Protein AF-A0A381T044-F1 (afdb_monomer_lite)

pLDDT: mean 95.8, std 3.79, range [79.25, 98.12]

Radius of gyration: 16.3 Å; chains: 1; bounding box: 42×14×38 Å

Organism: NCBI:txid408172

Sequence (34 aa):
MIKITNINVDDVRFPTSKDLTGSDAIHTDPDYSA

Foldseek 3Di:
DDDDPDDDDDWDWAQCQVVQPPADPVRRRDIDTD

Secondary structure (DSSP, 8-state):
------------EE-GGGGTTT--SS-SS--EE-

Structure (mmCIF, N/CA/C/O backbone):
data_AF-A0A381T044-F1
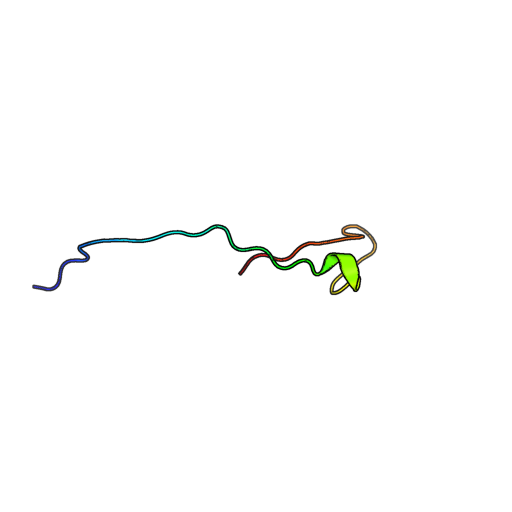#
_entry.id   AF-A0A381T044-F1
#
loop_
_atom_site.group_PDB
_atom_site.id
_atom_site.type_symbol
_atom_site.label_atom_id
_atom_site.label_alt_id
_atom_site.label_comp_id
_atom_site.label_asym_id
_atom_site.label_entity_id
_atom_site.label_seq_id
_atom_site.pdbx_PDB_ins_code
_atom_site.Cartn_x
_atom_site.Cartn_y
_atom_site.Cartn_z
_atom_site.occupancy
_atom_site.B_iso_or_equiv
_atom_site.auth_seq_id
_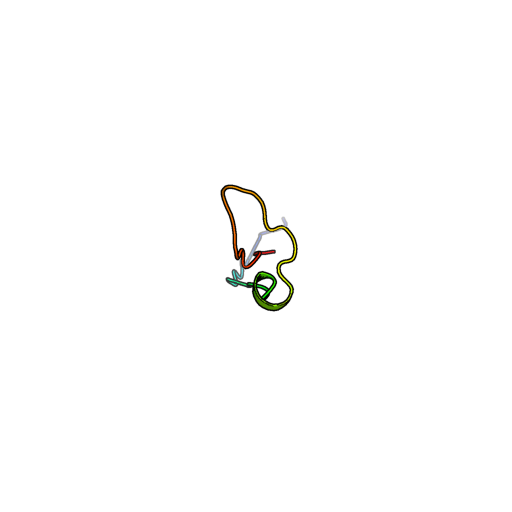atom_site.auth_comp_id
_atom_site.auth_asym_id
_atom_site.auth_atom_id
_atom_site.pdbx_PDB_model_num
ATOM 1 N N . MET A 1 1 ? -28.837 2.729 21.942 1.00 84.69 1 MET A N 1
ATOM 2 C CA . MET A 1 1 ? -27.361 2.732 22.046 1.00 84.69 1 MET A CA 1
ATOM 3 C C . MET A 1 1 ? -26.821 2.027 20.815 1.00 84.69 1 MET A C 1
ATOM 5 O O . MET A 1 1 ? -27.247 0.908 20.566 1.00 84.69 1 MET A O 1
ATOM 9 N N . ILE A 1 2 ? -25.972 2.678 20.021 1.00 91.12 2 ILE A N 1
ATOM 10 C CA . ILE A 1 2 ? -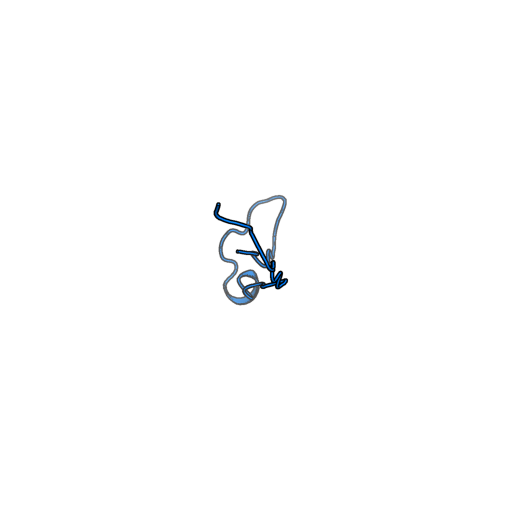25.340 2.036 18.859 1.00 91.12 2 ILE A CA 1
ATOM 11 C C . ILE A 1 2 ? -24.089 1.298 19.346 1.00 91.12 2 ILE A C 1
ATOM 13 O O . ILE A 1 2 ? -23.327 1.844 20.141 1.00 91.12 2 ILE A O 1
ATOM 17 N N . LYS A 1 3 ? -23.901 0.055 18.890 1.00 94.50 3 LYS A N 1
ATOM 18 C CA . LYS A 1 3 ? -22.691 -0.748 19.103 1.00 94.50 3 LYS A CA 1
ATOM 19 C C . LYS A 1 3 ? -22.123 -1.139 17.746 1.00 94.50 3 LYS A C 1
ATOM 21 O O . LYS A 1 3 ? -22.873 -1.580 16.881 1.00 94.50 3 LYS A O 1
ATOM 26 N N . ILE A 1 4 ? -20.809 -1.010 17.589 1.00 95.81 4 ILE A N 1
ATOM 27 C CA . ILE A 1 4 ? -20.091 -1.635 16.477 1.00 95.81 4 ILE A CA 1
ATOM 28 C C . ILE A 1 4 ? -20.083 -3.140 16.753 1.00 95.81 4 ILE A C 1
ATOM 30 O O . ILE A 1 4 ? -19.649 -3.567 17.822 1.00 95.81 4 ILE A O 1
ATOM 34 N N . THR A 1 5 ? -20.631 -3.928 15.832 1.00 97.38 5 THR A N 1
ATOM 35 C CA . THR A 1 5 ? -20.808 -5.379 15.996 1.00 97.38 5 THR A CA 1
ATOM 36 C C . THR A 1 5 ? -19.770 -6.198 15.243 1.00 97.38 5 THR A C 1
ATOM 38 O O . THR A 1 5 ? -19.594 -7.369 15.567 1.00 97.38 5 THR A O 1
ATOM 41 N N . ASN A 1 6 ? -19.088 -5.606 14.259 1.00 97.00 6 ASN A N 1
ATOM 42 C CA . ASN A 1 6 ? -18.037 -6.266 13.496 1.00 97.00 6 ASN A CA 1
ATOM 43 C C . ASN A 1 6 ? -17.120 -5.253 12.786 1.00 97.00 6 ASN A C 1
ATOM 45 O O . ASN A 1 6 ? -17.525 -4.114 12.545 1.00 97.00 6 ASN A O 1
ATOM 49 N N . ILE A 1 7 ? -15.914 -5.700 12.429 1.00 96.12 7 ILE A N 1
ATOM 50 C CA . ILE A 1 7 ? -14.951 -5.023 11.558 1.00 96.12 7 ILE A CA 1
ATOM 51 C C . ILE A 1 7 ? -14.368 -6.078 10.612 1.00 96.12 7 ILE A C 1
ATOM 53 O O . ILE A 1 7 ? -13.903 -7.118 11.071 1.00 96.12 7 ILE A O 1
ATOM 57 N N . ASN A 1 8 ? -14.362 -5.790 9.311 1.00 96.44 8 ASN A N 1
ATOM 58 C CA . ASN A 1 8 ? -13.660 -6.597 8.314 1.00 96.44 8 ASN A CA 1
ATOM 59 C C . ASN A 1 8 ? -12.409 -5.844 7.852 1.00 96.44 8 ASN A C 1
ATOM 61 O O . ASN A 1 8 ? -12.430 -4.613 7.780 1.00 96.44 8 ASN A O 1
ATOM 65 N N . VAL A 1 9 ? -11.340 -6.582 7.558 1.00 95.62 9 VAL A N 1
ATOM 66 C CA . VAL A 1 9 ? -10.062 -6.035 7.092 1.00 95.62 9 VAL A CA 1
ATOM 67 C C . VAL A 1 9 ? -9.569 -6.886 5.933 1.00 95.62 9 VAL A C 1
ATOM 69 O O . VAL A 1 9 ? -9.466 -8.102 6.078 1.00 95.62 9 VAL A O 1
ATOM 72 N N . ASP A 1 10 ? -9.222 -6.230 4.832 1.00 96.44 10 ASP A N 1
ATOM 73 C CA . ASP A 1 10 ? -8.669 -6.853 3.634 1.00 96.44 10 ASP A CA 1
ATOM 74 C C . ASP A 1 10 ? -7.320 -6.190 3.300 1.00 96.44 10 ASP A C 1
ATOM 76 O O . ASP A 1 10 ? -7.201 -4.968 3.379 1.00 96.44 10 ASP A O 1
ATOM 80 N N . ASP A 1 11 ? -6.301 -6.980 2.935 1.00 96.25 11 ASP A N 1
ATOM 81 C CA . ASP A 1 11 ? -5.054 -6.459 2.342 1.00 96.25 11 ASP A CA 1
ATOM 82 C C . ASP A 1 11 ? -5.243 -6.419 0.824 1.00 96.25 11 ASP A C 1
ATOM 84 O O . ASP A 1 11 ? -5.302 -7.458 0.159 1.00 96.25 11 ASP A O 1
ATOM 88 N N . VAL A 1 12 ? -5.397 -5.211 0.286 1.00 95.56 12 VAL A N 1
ATOM 89 C CA . VAL A 1 12 ? -5.613 -4.973 -1.140 1.00 95.56 12 VAL A CA 1
ATOM 90 C C . VAL A 1 12 ? -4.426 -4.208 -1.697 1.00 95.56 12 VAL A C 1
ATOM 92 O O . VAL A 1 12 ? -4.067 -3.143 -1.194 1.00 95.56 12 VAL A O 1
ATOM 95 N N . ARG A 1 13 ? -3.849 -4.736 -2.781 1.00 96.75 13 ARG A N 1
ATOM 96 C CA . ARG A 1 13 ? -2.745 -4.101 -3.507 1.00 96.75 13 ARG A CA 1
ATOM 97 C C . ARG A 1 13 ? -3.017 -4.048 -4.999 1.00 96.75 13 ARG A C 1
ATOM 99 O O . ARG A 1 13 ? -3.589 -4.977 -5.571 1.00 96.75 13 ARG A O 1
ATOM 106 N N . PHE A 1 14 ? -2.569 -2.969 -5.622 1.00 97.69 14 PHE A N 1
ATOM 107 C CA . PHE A 1 14 ? -2.668 -2.729 -7.053 1.00 97.69 14 PHE A CA 1
ATOM 108 C C . PHE A 1 14 ? -1.299 -2.927 -7.705 1.00 97.69 14 PHE A C 1
ATOM 110 O O . PHE A 1 14 ? -0.305 -2.442 -7.163 1.00 97.69 1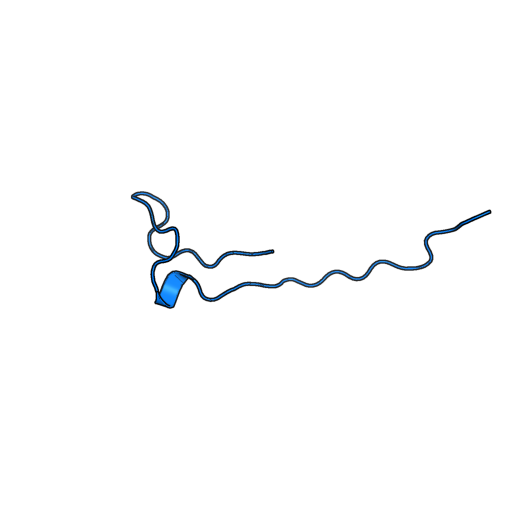4 PHE A O 1
ATOM 117 N N . PRO A 1 15 ? -1.231 -3.599 -8.869 1.00 97.56 15 PRO A N 1
ATOM 118 C CA . PRO A 1 15 ? 0.027 -3.918 -9.537 1.00 97.56 15 PRO A CA 1
ATOM 119 C C . PRO A 1 15 ? 0.583 -2.705 -10.306 1.00 97.56 15 PRO A C 1
ATOM 121 O O . PRO A 1 15 ? 0.781 -2.770 -11.521 1.00 97.56 15 PRO A O 1
ATOM 124 N N . THR A 1 16 ? 0.770 -1.576 -9.619 1.00 97.81 16 THR A N 1
ATOM 125 C CA . THR A 1 16 ? 1.243 -0.306 -10.192 1.00 97.81 16 THR A CA 1
ATOM 126 C C . THR A 1 16 ? 2.670 -0.397 -10.727 1.00 97.81 16 THR A C 1
ATOM 128 O O . THR A 1 16 ? 3.021 0.362 -11.634 1.00 97.81 16 THR A O 1
ATOM 131 N N . SER A 1 17 ? 3.452 -1.371 -10.252 1.00 97.88 17 SER A N 1
ATOM 132 C CA . SER A 1 17 ? 4.795 -1.684 -10.747 1.00 97.88 17 SER A CA 1
ATOM 133 C C . SER A 1 17 ? 4.821 -2.014 -12.242 1.00 97.88 17 SER A C 1
ATOM 135 O O . SER A 1 17 ? 5.798 -1.700 -12.918 1.00 97.88 17 SER A O 1
ATOM 137 N N . LYS A 1 18 ? 3.740 -2.582 -12.799 1.00 98.12 18 LYS A N 1
ATOM 138 C CA . LYS A 1 18 ? 3.664 -2.964 -14.224 1.00 98.12 18 LYS A CA 1
ATOM 139 C C . LYS A 1 18 ? 3.771 -1.778 -15.174 1.00 98.12 18 LYS A C 1
ATOM 141 O O . LYS A 1 18 ? 4.388 -1.898 -16.228 1.00 98.12 18 LYS A O 1
ATOM 146 N N . ASP A 1 19 ? 3.193 -0.656 -14.768 1.00 97.69 19 ASP A N 1
ATOM 147 C CA . ASP A 1 19 ? 3.171 0.579 -15.549 1.00 97.69 19 ASP A CA 1
ATOM 148 C C . ASP A 1 19 ? 4.111 1.640 -14.944 1.00 97.69 19 ASP A C 1
ATOM 150 O O . ASP A 1 19 ? 4.097 2.793 -15.372 1.00 97.69 19 ASP A O 1
ATOM 154 N N . LEU A 1 20 ? 4.911 1.260 -13.933 1.00 97.06 20 LEU A N 1
ATOM 155 C CA . LEU A 1 20 ? 5.824 2.123 -13.167 1.00 97.06 20 LEU A CA 1
ATOM 156 C C . LEU A 1 20 ? 5.137 3.360 -12.569 1.00 97.06 20 LEU A C 1
ATOM 158 O O . LEU A 1 20 ? 5.724 4.435 -12.424 1.00 97.06 20 LEU A O 1
ATOM 162 N N . THR A 1 21 ? 3.862 3.221 -12.206 1.00 97.50 21 THR A N 1
ATOM 163 C CA . THR A 1 21 ? 3.107 4.332 -11.629 1.00 97.50 21 THR A CA 1
ATOM 164 C C . THR A 1 21 ? 3.644 4.645 -10.239 1.00 97.50 21 THR A C 1
ATOM 166 O O . THR A 1 21 ? 3.624 3.796 -9.352 1.00 97.50 21 THR A O 1
ATOM 169 N N . GLY A 1 22 ? 4.102 5.883 -10.050 1.00 96.00 22 GLY A N 1
ATOM 170 C CA . GLY A 1 22 ? 4.613 6.343 -8.762 1.00 96.00 22 GLY A CA 1
ATOM 171 C C . GLY A 1 22 ? 6.041 5.903 -8.445 1.00 96.00 22 GLY A C 1
ATOM 172 O O . GLY A 1 22 ? 6.453 6.017 -7.293 1.00 96.00 22 GLY A O 1
ATOM 173 N N . SER A 1 23 ? 6.788 5.420 -9.442 1.00 98.00 23 SER A N 1
ATOM 174 C CA . SER A 1 23 ? 8.210 5.131 -9.287 1.00 98.00 23 SER A CA 1
ATOM 175 C C . SER A 1 23 ? 9.010 6.405 -9.006 1.00 98.00 23 SER A C 1
ATOM 177 O O . SER A 1 23 ? 8.796 7.432 -9.659 1.00 98.00 23 SER A O 1
ATOM 179 N N . ASP A 1 24 ? 9.985 6.319 -8.112 1.00 97.31 24 ASP A N 1
ATOM 180 C CA . ASP A 1 24 ? 10.958 7.377 -7.854 1.00 97.31 24 ASP A CA 1
ATOM 181 C C . ASP A 1 24 ? 12.388 6.803 -7.773 1.00 97.31 24 ASP A C 1
ATOM 183 O O . ASP A 1 24 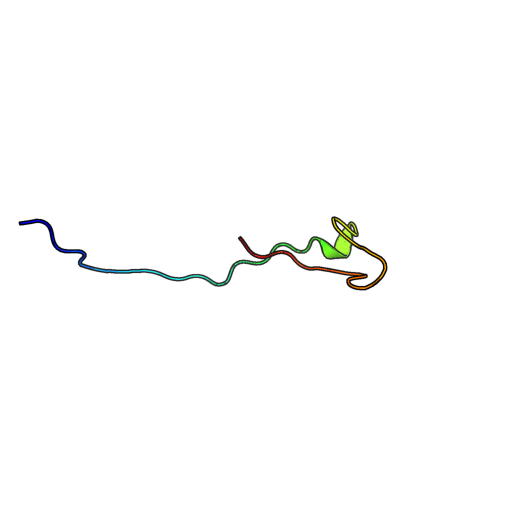? 12.627 5.635 -8.082 1.00 97.31 24 ASP A O 1
ATOM 187 N N . ALA A 1 25 ? 13.369 7.635 -7.409 1.00 97.88 25 ALA A N 1
ATOM 188 C CA . ALA A 1 25 ? 14.771 7.214 -7.327 1.00 97.88 25 ALA A CA 1
ATOM 189 C C . ALA A 1 25 ? 15.043 6.138 -6.254 1.00 97.88 25 ALA A C 1
ATOM 191 O O . ALA A 1 25 ? 16.080 5.480 -6.296 1.00 97.88 25 ALA A O 1
ATOM 192 N N . ILE A 1 26 ? 14.146 5.994 -5.282 1.00 97.62 26 ILE A N 1
ATOM 193 C CA . ILE A 1 26 ? 14.241 5.100 -4.128 1.00 97.62 26 ILE A CA 1
ATOM 194 C C . ILE A 1 26 ? 13.258 3.927 -4.257 1.00 97.62 26 ILE A C 1
ATOM 196 O O . ILE A 1 26 ? 13.623 2.795 -3.948 1.00 97.62 26 ILE A O 1
ATOM 200 N N . HIS A 1 27 ? 12.039 4.167 -4.736 1.00 96.75 27 HIS A N 1
ATOM 201 C CA . HIS A 1 27 ? 10.984 3.169 -4.912 1.00 96.75 27 HIS A CA 1
ATOM 202 C C . HIS A 1 27 ? 10.759 2.931 -6.404 1.00 96.75 27 HIS A C 1
AT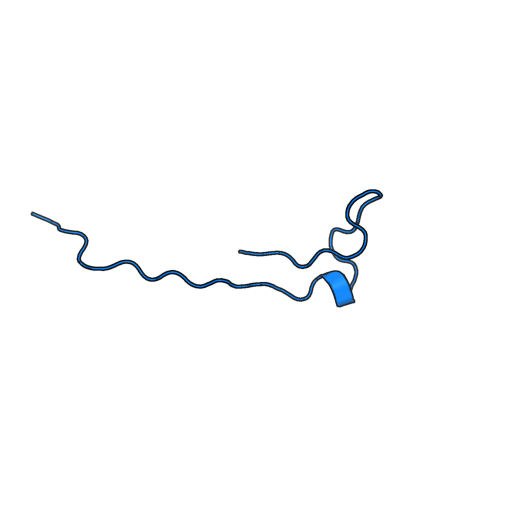OM 204 O O . HIS A 1 27 ? 9.933 3.583 -7.036 1.00 96.75 27 HIS A O 1
ATOM 210 N N . THR A 1 28 ? 11.537 2.026 -6.988 1.00 96.94 28 THR A N 1
ATOM 211 C CA . THR A 1 28 ? 11.629 1.867 -8.447 1.00 96.94 28 THR A CA 1
ATOM 212 C C . THR A 1 28 ? 10.427 1.170 -9.082 1.00 96.94 28 THR A C 1
ATOM 214 O O . THR A 1 28 ? 10.100 1.446 -10.232 1.00 96.94 28 THR A O 1
ATOM 217 N N . ASP A 1 29 ? 9.764 0.282 -8.348 1.00 97.75 29 ASP A N 1
ATOM 218 C CA . ASP A 1 29 ? 8.701 -0.602 -8.834 1.00 97.75 29 ASP A CA 1
ATOM 219 C C . ASP A 1 29 ? 7.615 -0.831 -7.762 1.00 97.75 29 ASP A C 1
ATOM 221 O O . ASP A 1 29 ? 7.384 -1.959 -7.325 1.00 97.75 29 ASP A O 1
ATOM 225 N N . PRO A 1 30 ? 6.936 0.230 -7.289 1.00 97.38 30 PRO A N 1
ATOM 226 C CA . PRO A 1 30 ? 6.009 0.104 -6.174 1.00 97.38 30 PRO A CA 1
ATOM 227 C C . PRO A 1 30 ? 4.683 -0.546 -6.585 1.00 97.38 30 PRO A C 1
ATOM 229 O O . PRO A 1 30 ? 4.118 -0.227 -7.632 1.00 97.38 30 PRO A O 1
ATOM 232 N N . ASP A 1 31 ? 4.125 -1.359 -5.688 1.00 97.88 31 ASP A N 1
ATOM 233 C CA . ASP A 1 31 ? 2.730 -1.811 -5.724 1.00 97.88 31 ASP A CA 1
ATOM 234 C C . ASP A 1 31 ? 1.948 -1.148 -4.584 1.00 97.88 31 ASP A C 1
ATOM 236 O O . ASP A 1 31 ? 2.217 -1.387 -3.403 1.00 97.88 31 ASP A O 1
ATOM 240 N N . TYR A 1 32 ? 1.005 -0.273 -4.932 1.00 96.00 32 TYR A N 1
ATOM 241 C CA . TYR A 1 32 ? 0.266 0.542 -3.964 1.00 96.00 32 TYR A CA 1
ATOM 242 C C . TYR A 1 32 ? -0.845 -0.235 -3.252 1.00 96.00 32 TYR A C 1
ATOM 244 O O . TYR A 1 32 ? -1.529 -1.060 -3.854 1.00 96.00 32 TYR A O 1
ATOM 252 N N . SER A 1 33 ? -1.066 0.087 -1.977 1.00 93.38 33 SER A N 1
ATOM 253 C CA . SER A 1 33 ? -2.197 -0.376 -1.159 1.00 93.38 33 SER A CA 1
ATOM 254 C C . SER A 1 33 ? -3.249 0.731 -0.987 1.00 93.38 33 SER A C 1
ATOM 256 O O . SER A 1 33 ? -2.879 1.908 -0.995 1.00 93.38 33 SER A O 1
ATOM 258 N N . ALA A 1 34 ? -4.528 0.373 -0.805 1.00 79.25 34 ALA A N 1
ATOM 259 C CA . ALA A 1 34 ? -5.632 1.311 -0.525 1.00 79.25 34 ALA A CA 1
ATOM 260 C C . ALA A 1 34 ? -6.218 1.146 0.881 1.00 79.25 34 ALA A C 1
ATOM 262 O O . ALA A 1 34 ? -6.153 0.016 1.413 1.00 79.25 34 ALA A O 1
#

InterPro domains:
  IPR029017 Enolase-like, N-terminal [G3DSA:3.30.390.10] (1-34)